Protein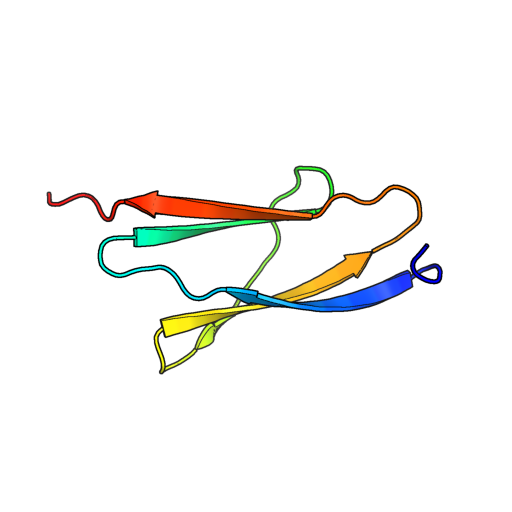 AF-A0A101XMW1-F1 (afdb_monomer_lite)

Secondary structure (DSSP, 8-state):
-PPTTEEEEEEE-PPTTEEEEEEEETTEE---EE-TTS-EEEEEEE-TT--EEEEEEE----

Structure (mmCIF, N/CA/C/O backbone):
data_AF-A0A101XMW1-F1
#
_entry.id   AF-A0A101XMW1-F1
#
loop_
_atom_site.group_PDB
_atom_site.id
_atom_site.type_symbol
_atom_site.label_atom_id
_atom_site.label_alt_id
_atom_site.label_comp_id
_atom_site.label_asym_id
_atom_site.label_entity_id
_atom_site.label_seq_id
_atom_site.pdbx_PDB_ins_code
_atom_site.Cartn_x
_atom_site.Cartn_y
_atom_site.Cartn_z
_atom_site.occupancy
_atom_site.B_iso_or_equiv
_atom_site.auth_seq_id
_atom_site.auth_comp_id
_atom_site.auth_asym_id
_atom_site.auth_atom_id
_atom_site.pdbx_PDB_model_num
ATOM 1 N N . MET A 1 1 ? -19.769 6.864 10.180 1.00 63.47 1 MET A N 1
ATOM 2 C CA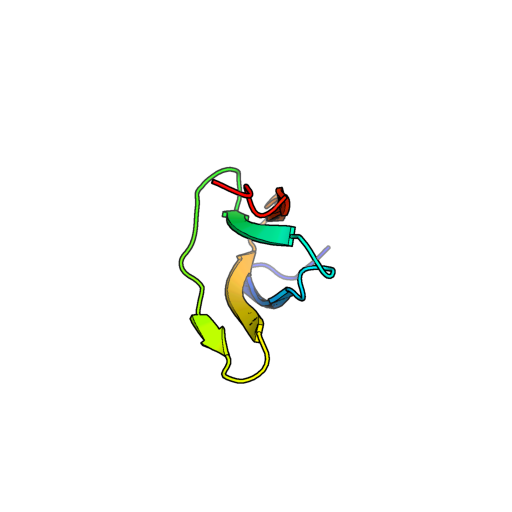 . MET A 1 1 ? -18.978 5.686 10.596 1.00 63.47 1 MET A CA 1
ATOM 3 C C . MET A 1 1 ? -19.132 4.615 9.532 1.00 63.47 1 MET A C 1
ATOM 5 O O . MET A 1 1 ? -20.248 4.452 9.051 1.00 63.47 1 MET A O 1
ATOM 9 N N . LEU A 1 2 ? -18.050 3.957 9.113 1.00 66.00 2 LEU A N 1
ATOM 10 C CA . LEU A 1 2 ? -18.164 2.820 8.196 1.00 66.00 2 LEU A CA 1
ATOM 11 C C . LEU A 1 2 ? -18.815 1.634 8.934 1.00 66.00 2 LEU A C 1
ATOM 13 O O . LEU A 1 2 ? -18.570 1.478 10.135 1.00 66.00 2 LEU A O 1
ATOM 17 N N . PRO A 1 3 ? -19.643 0.815 8.259 1.00 74.56 3 PRO A N 1
ATOM 18 C CA . PRO A 1 3 ? -20.117 -0.452 8.809 1.00 74.56 3 PRO A CA 1
ATOM 19 C C . PRO A 1 3 ? -18.951 -1.324 9.295 1.00 74.56 3 PRO A C 1
ATOM 21 O O . PRO A 1 3 ? -17.858 -1.271 8.724 1.00 74.56 3 PRO A O 1
ATOM 24 N N . MET A 1 4 ? -19.174 -2.148 10.324 1.00 76.62 4 MET A N 1
ATOM 25 C CA . MET A 1 4 ? -18.161 -3.129 10.732 1.00 76.62 4 MET A CA 1
ATOM 26 C C . MET A 1 4 ? -17.788 -4.030 9.550 1.00 76.62 4 MET A C 1
ATOM 28 O O . MET A 1 4 ? -18.663 -4.459 8.800 1.00 76.62 4 MET A O 1
ATOM 32 N N . ASN A 1 5 ? -16.492 -4.330 9.430 1.00 84.19 5 ASN A N 1
ATOM 33 C CA . ASN A 1 5 ? -15.916 -5.178 8.385 1.00 84.19 5 ASN A CA 1
ATOM 34 C C . ASN A 1 5 ? -16.121 -4.625 6.968 1.00 84.19 5 ASN A C 1
ATOM 36 O O . ASN A 1 5 ? -16.344 -5.378 6.022 1.00 84.19 5 ASN A O 1
ATOM 40 N N . SER A 1 6 ? -16.042 -3.303 6.817 1.00 89.56 6 SER A N 1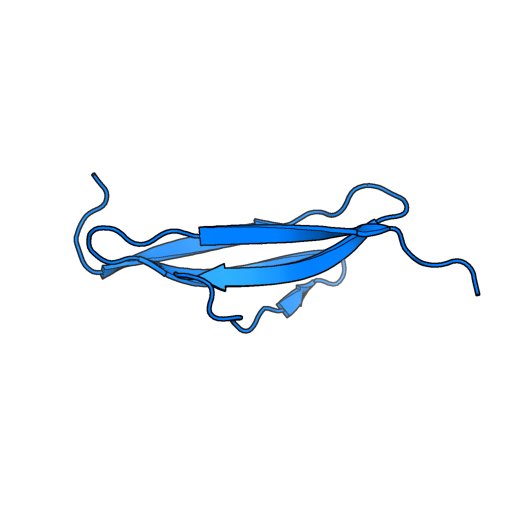
ATOM 41 C CA . SER A 1 6 ? -16.098 -2.680 5.497 1.00 89.56 6 SER A CA 1
ATOM 42 C C . SER A 1 6 ? -14.829 -2.994 4.717 1.00 89.56 6 SER A C 1
ATOM 44 O O . SER A 1 6 ? -13.723 -2.677 5.159 1.00 89.56 6 SER A O 1
ATOM 46 N N . THR A 1 7 ? -14.995 -3.582 3.537 1.00 93.25 7 THR A N 1
ATOM 47 C CA . THR A 1 7 ? -13.916 -3.738 2.564 1.00 93.25 7 THR A CA 1
ATOM 48 C C . THR A 1 7 ? -13.714 -2.424 1.815 1.00 93.25 7 THR A C 1
ATOM 50 O O . THR A 1 7 ? -14.664 -1.868 1.264 1.00 93.25 7 THR A O 1
ATOM 53 N N . VAL A 1 8 ? -12.479 -1.932 1.783 1.00 93.06 8 VAL A N 1
ATOM 54 C CA . VAL A 1 8 ? -12.091 -0.706 1.080 1.00 93.06 8 VAL A CA 1
ATOM 55 C C . VAL A 1 8 ? -11.005 -1.033 0.064 1.00 93.06 8 VAL A C 1
ATOM 57 O O . VAL A 1 8 ? -10.028 -1.710 0.384 1.00 93.06 8 VAL A O 1
ATOM 60 N N . LEU A 1 9 ? -11.179 -0.531 -1.158 1.00 95.81 9 LEU A N 1
ATOM 61 C CA . LEU A 1 9 ? -10.147 -0.538 -2.187 1.00 95.81 9 LEU A CA 1
ATOM 62 C C . LEU A 1 9 ? -9.368 0.778 -2.116 1.00 95.81 9 LEU A C 1
ATOM 64 O O . LEU A 1 9 ? -9.932 1.851 -2.328 1.00 95.81 9 LEU A O 1
ATOM 68 N N . VAL A 1 10 ? -8.074 0.681 -1.831 1.00 95.62 10 VAL A N 1
ATOM 69 C CA . VAL A 1 10 ? -7.130 1.798 -1.878 1.00 95.62 10 VAL A CA 1
ATOM 70 C C . VAL A 1 10 ? -6.429 1.774 -3.229 1.00 95.62 10 VAL A C 1
ATOM 72 O O . VAL A 1 10 ? -5.873 0.750 -3.622 1.00 95.62 10 VAL A O 1
ATOM 75 N N . ILE A 1 11 ? -6.457 2.909 -3.927 1.00 96.81 11 ILE A N 1
ATOM 76 C CA . ILE A 1 11 ? -5.732 3.130 -5.179 1.00 96.81 11 ILE A CA 1
ATOM 77 C C . ILE A 1 11 ? -4.795 4.314 -4.952 1.00 96.81 11 ILE A C 1
ATOM 79 O O . ILE A 1 11 ? -5.249 5.448 -4.800 1.00 96.81 11 ILE A O 1
ATOM 83 N N . ALA A 1 12 ? -3.495 4.042 -4.913 1.00 96.31 12 ALA A N 1
ATOM 84 C CA . ALA A 1 12 ? -2.456 5.036 -4.691 1.00 96.31 12 ALA A CA 1
ATOM 85 C C . ALA A 1 12 ? -1.716 5.339 -6.000 1.00 96.31 12 ALA A C 1
ATOM 87 O O . ALA A 1 12 ? -1.232 4.428 -6.668 1.00 96.31 12 ALA A O 1
ATOM 88 N N . TRP A 1 13 ? -1.619 6.623 -6.345 1.00 96.38 13 TRP A N 1
ATOM 89 C CA . TRP A 1 13 ? -0.862 7.125 -7.494 1.00 96.38 13 TRP A CA 1
ATOM 90 C C . TRP A 1 13 ? 0.248 8.044 -6.980 1.00 96.38 13 TRP A C 1
ATOM 92 O O . TRP A 1 13 ? -0.056 9.180 -6.602 1.00 96.38 13 TRP A O 1
ATOM 102 N N . PRO A 1 14 ? 1.510 7.586 -6.918 1.00 94.81 14 PRO A N 1
ATOM 103 C CA . PRO A 1 14 ? 2.606 8.466 -6.550 1.00 94.81 14 PRO A CA 1
ATOM 104 C C . PRO A 1 14 ? 2.737 9.610 -7.555 1.00 94.81 14 PRO A C 1
ATOM 106 O O . PRO A 1 14 ? 2.578 9.431 -8.765 1.00 94.81 14 PRO A O 1
ATOM 109 N N . PHE A 1 15 ? 3.054 10.800 -7.053 1.00 92.88 15 PHE A N 1
ATOM 110 C CA . PHE A 1 15 ? 3.448 11.908 -7.914 1.00 92.88 15 PHE A CA 1
ATOM 111 C C . PHE A 1 15 ? 4.813 11.624 -8.564 1.00 92.88 15 PHE A C 1
ATOM 113 O O . PHE A 1 15 ? 5.617 10.855 -8.040 1.00 92.88 15 PHE A O 1
ATOM 120 N N . SER A 1 16 ? 5.104 12.273 -9.694 1.00 91.19 16 SER A N 1
ATOM 121 C CA . SER A 1 16 ? 6.399 12.140 -10.371 1.00 91.19 16 SER A CA 1
ATOM 122 C C . SER A 1 16 ? 7.565 12.424 -9.416 1.00 91.19 16 SER A C 1
ATOM 124 O O . SER A 1 16 ? 7.601 13.465 -8.763 1.00 91.19 16 SER A O 1
ATOM 126 N N . GLY A 1 17 ? 8.540 11.513 -9.371 1.00 92.56 17 GLY A N 1
ATOM 127 C CA . GLY A 1 17 ? 9.680 11.594 -8.453 1.00 92.56 17 GLY A CA 1
ATOM 128 C C . GLY A 1 17 ? 9.415 11.024 -7.056 1.00 92.56 17 GLY A C 1
ATOM 129 O O . GLY A 1 17 ? 10.297 11.119 -6.209 1.00 92.56 17 GLY A O 1
ATOM 130 N N . TYR A 1 18 ? 8.250 10.414 -6.819 1.00 95.19 18 TYR A N 1
ATOM 131 C CA . TYR A 1 18 ? 7.925 9.664 -5.605 1.00 95.19 18 TYR A CA 1
ATOM 132 C C . TYR A 1 18 ? 7.609 8.202 -5.933 1.00 95.19 18 TYR A C 1
ATOM 134 O O . TYR A 1 18 ? 7.168 7.881 -7.036 1.00 95.19 18 TYR A O 1
ATOM 142 N N . THR A 1 19 ? 7.805 7.325 -4.955 1.00 94.56 19 THR A N 1
ATOM 143 C CA . THR A 1 19 ? 7.368 5.926 -4.969 1.00 94.56 19 THR A CA 1
ATOM 144 C C . THR A 1 19 ? 6.479 5.644 -3.761 1.00 94.56 19 THR A C 1
ATOM 146 O O . THR A 1 19 ? 6.477 6.409 -2.793 1.00 94.56 19 THR A O 1
ATOM 149 N N . LEU A 1 20 ? 5.695 4.567 -3.814 1.00 95.69 20 LEU A N 1
ATOM 150 C CA . LEU A 1 20 ? 4.955 4.096 -2.648 1.00 95.69 20 LEU A CA 1
ATOM 151 C C . LEU A 1 20 ? 5.941 3.510 -1.630 1.00 95.69 20 LEU A C 1
ATOM 153 O O . LEU A 1 20 ? 6.684 2.584 -1.945 1.00 95.69 20 LEU A O 1
ATOM 157 N N . GLU A 1 21 ? 5.930 4.044 -0.412 1.00 95.81 21 GLU A N 1
ATOM 158 C CA . GLU A 1 21 ? 6.689 3.498 0.715 1.00 95.81 21 GLU A CA 1
ATOM 159 C C . GLU A 1 21 ? 5.907 2.363 1.379 1.00 95.81 21 GLU A C 1
ATOM 161 O O . GLU A 1 21 ? 6.434 1.271 1.586 1.00 95.81 21 GLU A O 1
ATOM 166 N N . GLY A 1 22 ? 4.616 2.584 1.632 1.00 96.38 22 GLY A N 1
ATOM 167 C CA . GLY A 1 22 ? 3.762 1.568 2.224 1.00 96.38 22 GLY A CA 1
ATOM 168 C C . GLY A 1 22 ? 2.298 1.971 2.316 1.00 96.38 22 GLY A C 1
ATOM 169 O O . GLY A 1 22 ? 1.931 3.146 2.246 1.00 96.38 22 GLY A O 1
ATOM 170 N N . VAL A 1 23 ? 1.457 0.957 2.494 1.00 97.69 23 VAL A N 1
ATOM 171 C CA . VAL A 1 23 ? 0.081 1.115 2.964 1.00 97.69 23 VAL A CA 1
ATOM 172 C C . VAL A 1 23 ? 0.007 0.438 4.322 1.00 97.69 23 VAL A C 1
ATOM 174 O O . VAL A 1 23 ? 0.496 -0.683 4.471 1.00 97.69 23 VAL A O 1
ATOM 177 N N . TYR A 1 24 ? -0.606 1.102 5.297 1.00 97.12 24 TYR A N 1
ATOM 178 C CA . TYR A 1 24 ? -0.701 0.600 6.659 1.00 97.12 24 TYR A CA 1
ATOM 179 C C . TYR A 1 24 ? -2.137 0.638 7.160 1.00 97.12 24 TYR A C 1
ATOM 181 O O . TYR A 1 24 ? -2.881 1.580 6.879 1.00 97.12 24 TYR A O 1
ATOM 189 N N . VAL A 1 25 ? -2.509 -0.364 7.950 1.00 95.88 25 VAL A N 1
ATOM 190 C CA . VAL A 1 25 ? -3.762 -0.402 8.705 1.00 95.88 25 VAL A CA 1
ATOM 191 C C . VAL A 1 25 ? -3.406 -0.516 10.177 1.00 95.88 25 VAL A C 1
ATOM 193 O O . VAL A 1 25 ? -2.744 -1.461 10.586 1.00 95.88 25 VAL A O 1
ATOM 196 N N . ASN A 1 26 ? -3.813 0.464 10.982 1.00 94.69 26 ASN A N 1
ATOM 197 C CA . ASN A 1 26 ? -3.458 0.559 12.402 1.00 94.69 26 ASN A CA 1
ATOM 198 C C . ASN A 1 26 ? -1.937 0.516 12.659 1.00 94.69 26 ASN A C 1
ATOM 200 O O . ASN A 1 26 ? -1.490 -0.003 13.678 1.00 94.69 26 ASN A O 1
ATOM 204 N N . GLY A 1 27 ? -1.148 1.059 11.725 1.00 96.00 27 GLY A N 1
ATOM 205 C CA . GLY A 1 27 ? 0.317 1.059 11.777 1.00 96.00 27 GLY A CA 1
ATOM 206 C C . GLY A 1 27 ? 0.985 -0.234 11.294 1.00 96.00 27 GLY A C 1
ATOM 207 O O . GLY A 1 27 ? 2.208 -0.282 11.230 1.00 96.00 27 GLY A O 1
ATOM 208 N N . GLU A 1 28 ? 0.223 -1.266 10.922 1.00 95.69 28 GLU A N 1
ATOM 209 C CA . GLU A 1 28 ? 0.760 -2.505 10.352 1.00 95.69 28 GLU A CA 1
ATOM 210 C C . GLU A 1 28 ? 0.783 -2.430 8.824 1.00 95.69 28 GLU A C 1
ATOM 212 O O . GLU A 1 28 ? -0.230 -2.107 8.201 1.00 95.69 28 GLU A O 1
ATOM 217 N N . ALA A 1 29 ? 1.938 -2.728 8.225 1.00 96.62 29 ALA A N 1
ATOM 218 C CA . ALA A 1 29 ? 2.100 -2.733 6.777 1.00 96.62 29 ALA A CA 1
ATOM 219 C C . ALA A 1 29 ? 1.275 -3.858 6.145 1.00 96.62 29 ALA A C 1
ATOM 221 O O . ALA A 1 29 ? 1.284 -4.995 6.615 1.00 96.62 29 ALA A O 1
ATOM 222 N N . ILE A 1 30 ? 0.601 -3.551 5.042 1.00 96.56 30 ILE A N 1
ATOM 223 C CA . ILE A 1 30 ? -0.171 -4.530 4.279 1.00 96.56 30 ILE A CA 1
ATOM 224 C C . ILE A 1 30 ? 0.422 -4.756 2.894 1.00 96.56 30 ILE A C 1
ATOM 226 O O . ILE A 1 30 ? 1.169 -3.937 2.356 1.00 96.56 30 ILE A O 1
ATOM 230 N N . ASN A 1 31 ? -0.013 -5.847 2.271 1.00 96.88 31 ASN A N 1
ATOM 231 C CA . ASN A 1 31 ? 0.305 -6.118 0.881 1.00 96.88 31 ASN A CA 1
ATOM 232 C C . ASN A 1 31 ? -0.503 -5.227 -0.064 1.00 96.88 31 ASN A C 1
ATOM 234 O O . ASN A 1 31 ? -1.695 -4.972 0.130 1.00 96.88 31 ASN A O 1
ATOM 238 N N . TYR A 1 32 ? 0.155 -4.837 -1.145 1.00 97.00 32 TYR A N 1
ATOM 239 C CA . TYR A 1 32 ? -0.430 -4.142 -2.277 1.00 97.00 32 TYR A CA 1
ATOM 240 C C . TYR A 1 32 ? 0.100 -4.750 -3.576 1.00 97.00 32 TYR A C 1
ATOM 242 O O . TYR A 1 32 ? 1.042 -5.543 -3.585 1.00 97.00 32 TYR A O 1
ATOM 250 N N . THR A 1 33 ? -0.523 -4.399 -4.692 1.00 97.50 33 THR A N 1
ATOM 251 C CA . THR A 1 33 ? -0.106 -4.824 -6.028 1.00 97.50 33 THR A CA 1
ATOM 252 C C . THR A 1 33 ? 0.099 -3.598 -6.898 1.00 97.50 33 THR A C 1
ATOM 254 O O . THR A 1 33 ? -0.805 -2.773 -7.024 1.00 97.50 33 THR A O 1
ATOM 257 N N . GLU A 1 34 ? 1.283 -3.477 -7.491 1.00 96.56 34 GLU A N 1
ATOM 258 C CA . GLU A 1 34 ? 1.555 -2.474 -8.518 1.00 96.56 34 GLU A CA 1
ATOM 259 C C . GLU A 1 34 ? 0.849 -2.861 -9.824 1.00 96.56 34 GLU A C 1
ATOM 261 O O . GLU A 1 34 ? 0.849 -4.024 -10.236 1.00 96.56 34 GLU A O 1
ATOM 266 N N . THR A 1 35 ? 0.217 -1.890 -10.473 1.00 95.31 35 THR A N 1
ATOM 267 C CA . THR A 1 35 ? -0.421 -2.071 -11.774 1.00 95.31 35 THR A CA 1
ATOM 268 C C . THR A 1 35 ? 0.521 -1.667 -12.906 1.00 95.31 35 THR A C 1
ATOM 270 O O . THR A 1 35 ? 1.419 -0.852 -12.702 1.00 95.31 35 THR A O 1
ATOM 273 N N . PRO A 1 36 ? 0.273 -2.128 -14.147 1.00 94.06 36 PRO A N 1
ATOM 274 C CA . PRO A 1 36 ? 1.079 -1.732 -15.305 1.00 94.06 36 PRO A CA 1
ATOM 275 C C . PRO A 1 36 ? 1.111 -0.221 -15.591 1.00 94.06 36 PRO A C 1
ATOM 277 O O . PRO A 1 36 ? 1.918 0.225 -16.400 1.00 94.06 36 PRO A O 1
ATOM 280 N N . TYR A 1 37 ? 0.221 0.559 -14.969 1.00 89.56 37 TYR A N 1
ATOM 281 C CA . TYR A 1 37 ? 0.126 2.007 -15.146 1.00 89.56 37 TYR A CA 1
ATOM 282 C C . TYR A 1 37 ? 0.800 2.798 -14.012 1.00 89.56 37 TYR A C 1
ATOM 284 O O . TYR A 1 37 ? 0.703 4.021 -14.000 1.00 89.56 37 TYR A O 1
ATOM 292 N N . GLY A 1 38 ? 1.479 2.126 -13.073 1.00 91.25 38 GLY A N 1
ATOM 293 C CA . GLY A 1 38 ? 2.216 2.762 -11.974 1.00 91.25 38 GLY A CA 1
ATOM 294 C C . GLY A 1 38 ? 1.361 3.134 -10.758 1.00 91.25 38 GLY A C 1
ATOM 295 O O . GLY A 1 38 ? 1.821 3.862 -9.880 1.00 91.25 38 GLY A O 1
ATOM 296 N N . SER A 1 39 ? 0.112 2.658 -10.695 1.00 96.06 39 SER A N 1
ATOM 297 C CA . SER A 1 39 ? -0.705 2.746 -9.481 1.00 96.06 39 SER A CA 1
ATOM 298 C C . SER A 1 39 ? -0.490 1.536 -8.582 1.00 96.06 39 SER A C 1
ATOM 300 O O . SER A 1 39 ? -0.156 0.453 -9.053 1.00 96.06 39 SER A O 1
ATOM 302 N N . PHE A 1 40 ? -0.772 1.687 -7.293 1.00 97.50 40 PHE A N 1
ATOM 303 C CA . PHE A 1 40 ? -0.712 0.604 -6.317 1.00 97.50 40 PHE A CA 1
ATOM 304 C C . PHE A 1 40 ? -2.096 0.350 -5.743 1.00 97.50 40 PHE A C 1
ATOM 306 O O . PHE A 1 40 ? -2.782 1.277 -5.305 1.00 97.50 40 PHE A O 1
ATOM 313 N N . HIS A 1 41 ? -2.525 -0.907 -5.775 1.00 97.69 41 HIS A N 1
ATOM 314 C CA . HIS A 1 41 ? -3.843 -1.333 -5.329 1.00 97.69 41 HIS A CA 1
ATOM 315 C C . HIS A 1 41 ? -3.722 -2.167 -4.058 1.00 97.69 41 HIS A C 1
ATOM 317 O O . HIS A 1 41 ? -2.984 -3.150 -4.029 1.00 97.69 41 HIS A O 1
ATOM 323 N N . ALA A 1 42 ? -4.487 -1.814 -3.028 1.00 97.25 42 ALA A N 1
ATOM 324 C CA . ALA A 1 42 ? -4.591 -2.597 -1.802 1.00 97.25 42 ALA A CA 1
ATOM 325 C C . ALA A 1 42 ? -6.057 -2.781 -1.410 1.00 97.25 42 ALA A C 1
ATOM 327 O O . ALA A 1 42 ? -6.863 -1.858 -1.525 1.00 97.25 42 ALA A O 1
ATOM 328 N N . THR A 1 43 ? -6.405 -3.974 -0.935 1.00 96.88 43 THR A N 1
ATOM 329 C CA . THR A 1 43 ? -7.720 -4.233 -0.338 1.00 96.88 43 THR A CA 1
ATOM 330 C C . THR A 1 43 ? -7.553 -4.327 1.166 1.00 96.88 43 THR A C 1
ATOM 332 O O . THR A 1 43 ? -6.789 -5.159 1.648 1.00 96.88 43 THR A O 1
ATOM 335 N N . ILE A 1 44 ? -8.276 -3.484 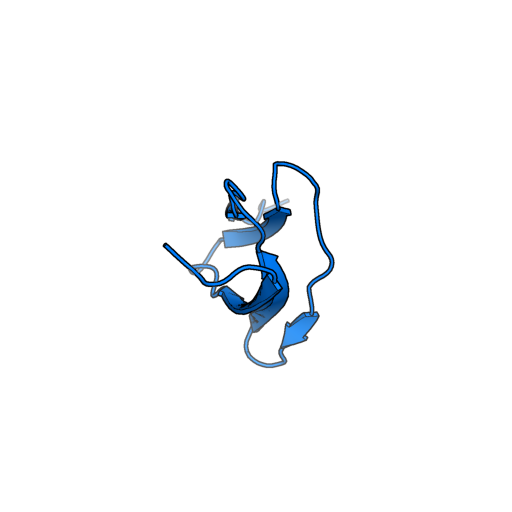1.900 1.00 94.12 44 ILE A N 1
ATOM 336 C CA . ILE A 1 44 ? -8.228 -3.440 3.363 1.00 94.12 44 ILE A CA 1
ATOM 337 C C . ILE A 1 44 ? -9.592 -3.726 3.958 1.00 94.12 44 ILE A C 1
ATOM 339 O O . ILE A 1 44 ? -10.624 -3.397 3.374 1.00 94.12 44 ILE A O 1
ATOM 343 N N . VAL A 1 45 ? -9.590 -4.320 5.146 1.00 91.62 45 VAL A N 1
ATOM 344 C CA . VAL A 1 45 ? -10.794 -4.489 5.955 1.00 91.62 45 VAL A CA 1
ATOM 345 C C . VAL A 1 45 ? -10.688 -3.537 7.131 1.00 91.62 45 VAL A C 1
ATOM 347 O O . VAL A 1 45 ? -9.806 -3.677 7.974 1.00 91.62 45 VAL A O 1
ATOM 350 N N . LEU A 1 46 ? -11.588 -2.559 7.177 1.00 89.00 46 LEU A N 1
ATOM 351 C CA . LEU A 1 46 ? -11.676 -1.629 8.292 1.00 89.00 46 LEU A CA 1
ATOM 352 C C . LEU A 1 46 ? -12.716 -2.121 9.296 1.00 89.00 46 LEU A C 1
ATOM 354 O O . LEU A 1 46 ? -13.843 -2.491 8.946 1.00 89.00 46 LEU A O 1
ATOM 358 N N . THR A 1 47 ? -12.334 -2.091 10.566 1.00 87.50 47 THR A N 1
ATOM 359 C CA . THR A 1 47 ? -13.219 -2.327 11.706 1.00 87.50 47 THR A CA 1
ATOM 360 C C . THR A 1 47 ? -13.431 -1.018 12.473 1.00 87.50 47 THR A C 1
ATOM 362 O O . THR A 1 47 ? -13.050 0.069 12.026 1.00 87.50 47 THR A O 1
ATOM 365 N N . THR A 1 48 ? -14.079 -1.085 13.634 1.00 86.00 48 THR A N 1
ATOM 366 C CA . THR A 1 48 ? -14.250 0.076 14.514 1.00 86.00 48 THR A CA 1
ATOM 367 C C . THR A 1 48 ? -12.902 0.669 14.915 1.00 86.00 48 THR A C 1
ATOM 369 O O . THR A 1 48 ? -12.017 -0.059 15.354 1.00 86.00 48 THR A O 1
ATOM 372 N N . ASN A 1 49 ? -12.774 1.995 14.805 1.00 86.81 49 ASN A N 1
ATOM 373 C CA . ASN A 1 49 ? -11.567 2.761 15.142 1.00 86.81 49 ASN A CA 1
ATOM 374 C C . ASN A 1 49 ? -10.310 2.371 14.347 1.00 86.81 49 ASN A C 1
ATOM 376 O O . ASN A 1 49 ? -9.201 2.608 14.817 1.00 86.81 49 ASN A O 1
ATOM 380 N N . SER A 1 50 ? -10.470 1.799 13.149 1.00 89.31 50 SER A N 1
ATOM 381 C CA . SER A 1 50 ? -9.325 1.545 12.276 1.00 89.31 50 SER A CA 1
ATOM 382 C C . SER A 1 50 ? -8.803 2.835 11.641 1.00 89.31 50 SER A C 1
ATOM 384 O O . SER A 1 50 ? -9.588 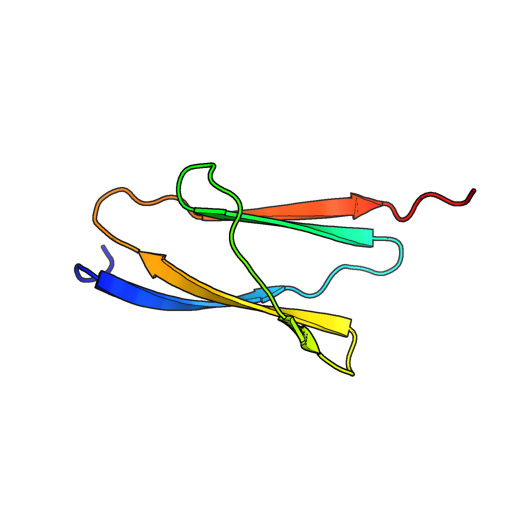3.671 11.188 1.00 89.31 50 SER A O 1
ATOM 386 N N . THR A 1 51 ? -7.484 2.971 11.555 1.00 92.31 51 THR A N 1
ATOM 387 C CA . THR A 1 51 ? -6.804 4.008 10.772 1.00 92.31 51 THR A CA 1
ATOM 388 C C . THR A 1 51 ? -6.107 3.372 9.577 1.00 92.31 51 THR A C 1
ATOM 390 O O . THR A 1 51 ? -5.562 2.276 9.682 1.00 92.31 51 THR A O 1
ATOM 393 N N . ALA A 1 52 ? -6.133 4.051 8.431 1.00 93.56 52 ALA A N 1
ATOM 394 C CA . ALA A 1 52 ? -5.353 3.667 7.262 1.00 93.56 52 ALA A CA 1
ATOM 395 C C . ALA A 1 52 ? -4.435 4.828 6.872 1.00 93.56 52 ALA A C 1
ATOM 397 O O . ALA A 1 52 ? -4.903 5.965 6.782 1.00 93.56 52 ALA A O 1
ATOM 398 N N . SER A 1 53 ? -3.154 4.546 6.646 1.00 96.12 53 SER A N 1
ATOM 399 C CA . SER A 1 53 ? -2.173 5.515 6.148 1.00 96.12 53 SER A CA 1
ATOM 400 C C . SER A 1 53 ? -1.521 5.006 4.866 1.00 96.12 53 SER A C 1
ATOM 402 O O . SER A 1 53 ? -1.321 3.806 4.676 1.00 96.12 53 SER A O 1
ATOM 404 N N . ILE A 1 54 ? -1.243 5.939 3.958 1.00 96.81 54 ILE A N 1
ATOM 405 C CA . ILE A 1 54 ? -0.541 5.702 2.700 1.00 96.81 54 ILE A CA 1
ATOM 406 C C . ILE A 1 54 ? 0.641 6.660 2.702 1.00 96.81 54 ILE A C 1
ATOM 408 O O . ILE A 1 54 ? 0.446 7.870 2.842 1.00 96.81 54 ILE A O 1
ATOM 412 N N . GLU A 1 55 ? 1.842 6.120 2.565 1.00 96.62 55 GLU A N 1
ATOM 413 C CA . GLU A 1 55 ? 3.084 6.881 2.653 1.00 96.62 55 GLU A CA 1
ATOM 414 C C . GLU A 1 55 ? 3.838 6.806 1.329 1.00 96.62 55 GLU A C 1
ATOM 416 O O . GLU A 1 55 ? 3.911 5.753 0.691 1.00 96.62 55 GLU A O 1
ATOM 421 N N . PHE A 1 56 ? 4.385 7.944 0.908 1.00 96.44 56 PHE A N 1
ATOM 422 C CA . PHE A 1 56 ? 5.180 8.067 -0.305 1.00 96.44 56 PHE A CA 1
ATOM 423 C C . PHE A 1 56 ? 6.526 8.683 0.040 1.00 96.44 56 PHE A C 1
ATOM 425 O O . PHE A 1 56 ? 6.587 9.681 0.761 1.00 96.44 56 PHE A O 1
ATOM 432 N N . SER A 1 57 ? 7.583 8.149 -0.556 1.00 95.81 57 SER A N 1
ATOM 433 C CA . SER A 1 57 ? 8.941 8.656 -0.398 1.00 95.81 57 SER A CA 1
ATOM 434 C C . SER A 1 57 ? 9.493 9.143 -1.739 1.00 95.81 57 SER A C 1
ATOM 436 O O . SER A 1 57 ? 9.117 8.612 -2.790 1.00 95.81 57 SER A O 1
ATOM 438 N N . PRO A 1 58 ? 10.357 10.175 -1.754 1.00 95.56 58 PRO A N 1
ATOM 439 C CA . PRO A 1 58 ? 11.059 10.573 -2.967 1.00 95.56 58 PRO A CA 1
ATOM 440 C C . PRO A 1 58 ? 11.891 9.410 -3.513 1.00 95.56 58 PRO A C 1
ATOM 442 O O . PRO A 1 58 ? 12.564 8.712 -2.755 1.00 95.56 58 PRO A O 1
ATOM 445 N N . VAL A 1 59 ? 11.898 9.229 -4.832 1.00 91.25 59 VAL A N 1
ATOM 446 C CA . VAL A 1 59 ? 12.807 8.283 -5.485 1.00 91.25 59 VAL A CA 1
ATOM 447 C C . VAL A 1 59 ? 14.229 8.811 -5.300 1.00 91.25 59 VAL A C 1
ATOM 449 O O . VAL A 1 59 ? 14.560 9.894 -5.784 1.00 91.25 59 VAL A O 1
ATOM 452 N N . SER A 1 60 ? 15.073 8.076 -4.577 1.00 81.25 60 SER A N 1
ATOM 453 C CA . SER A 1 60 ? 16.473 8.452 -4.410 1.00 81.25 60 SER A CA 1
ATOM 454 C C . SER A 1 60 ? 17.216 8.301 -5.740 1.00 81.25 60 SER A C 1
ATOM 456 O O . SER A 1 60 ? 17.287 7.219 -6.322 1.00 81.25 60 SER A O 1
ATOM 458 N N . SER A 1 61 ? 17.785 9.403 -6.232 1.00 61.66 61 SER A N 1
ATOM 459 C CA . SER A 1 61 ? 18.796 9.362 -7.286 1.00 61.66 61 SER A CA 1
ATOM 460 C C . SER A 1 61 ? 20.102 8.879 -6.657 1.00 61.66 61 SER A C 1
ATOM 462 O O . SER A 1 61 ? 20.788 9.661 -5.993 1.00 61.66 61 SER A O 1
ATOM 464 N N . GLY A 1 62 ? 20.376 7.581 -6.782 1.00 51.78 62 GLY A N 1
ATOM 465 C CA . GLY A 1 62 ? 21.703 7.021 -6.511 1.00 51.78 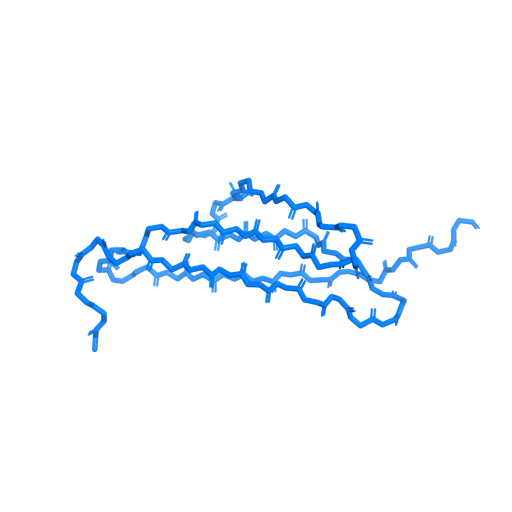62 GLY A CA 1
ATOM 466 C C . GLY A 1 62 ? 22.773 7.588 -7.436 1.00 51.78 62 GLY A C 1
ATOM 467 O O . GLY A 1 62 ? 22.411 8.103 -8.520 1.00 51.78 62 GLY A O 1
#

pLDDT: mean 91.26, std 9.42, range [51.78, 97.69]

Sequence (62 aa):
MLPMNSTVLVIAWPFSGYTLEGVYVNGEAINYTETPYGSFHATIVLTTNSTASIEFSPVSSG

Foldseek 3Di:
DDPAFDKDKDKAADDPQKAWPAKDKQNHGDDWDQDPVGIIIDIDTDGPPIDIDTDIDGDDDD

Radius of gyration: 12.99 Å; chains: 1; bounding box: 42×18×30 Å